Protein AF-A0A3B5MNG0-F1 (afdb_monomer)

Solvent-accessible surface area (backbone atoms only — not comparable to full-atom values): 6762 Å² total; per-residue (Å²): 114,75,66,60,59,56,54,51,51,53,50,51,52,54,52,50,54,54,51,52,53,50,49,50,55,52,48,55,52,51,51,49,52,52,48,52,50,53,44,52,53,51,51,56,53,45,53,54,41,71,76,52,81,81,53,70,67,61,48,52,52,49,52,54,52,44,51,54,50,50,53,53,50,52,51,52,51,52,53,53,52,51,50,54,53,50,54,54,49,54,50,50,54,51,50,53,50,48,44,74,76,49,82,59,70,70,60,55,59,57,51,52,55,55,53,58,62,61,74,76,110

Organism: NCBI:txid32473

Mean predicted aligned error: 10.16 Å

Nearest PDB structures (foldseek):
  6b87-assembly2_B-3  TM=9.248E-01  e=1.981E-01  synthetic construct
  6b87-assembly1_A-2  TM=9.209E-01  e=2.790E-01  synthetic construct
  8i21-assembly1_A  TM=6.236E-01  e=3.512E+00  Saccharomyces cerevisiae S288C
  3k29-assembly1_A  TM=3.597E-01  e=7.985E+00  Chlamydia trachomatis

InterPro domains:
  IPR022735 bMERB domain [PF12130] (8-94)
  IPR022735 bMERB domain [PS51848] (1-96)
  IPR022735 bMERB domain [SM01203] (4-96)
  IPR040127 BMERB domain-containing protein 1 [PTHR22704] (7-115)

pLDDT: mean 85.24, std 17.41, range [43.31, 98.62]

Foldseek 3Di:
DVVVVVVVVVVVVVVVVVVVLVVVVVVLVVLLVVLVVVLVVLVVVLVVCVVPVPDPVVNVVSVVVSVVSVVVNVVSVVVNVVVVVVVVVVVVVVVVVCCVVCVPPVVVVVVVVVVVVVVVD

Secondary structure (DSSP, 8-state):
-HHHHHHHHHHHHHHHHHHHHHHHHHHHHHHHHHHHHHHHHHHHHHHHHHHS-S-HHHHHHHHHHHHHHHHHHHHHHHHHHHHHHHHHHHHHHHHHHHHHH-TTTTHHHHHHHHHHHHS--

Sequence (121 aa):
LPFSRKWELFKIERIREILVRRESELRYMMDDVQLCKEITRLKQELQKLVTTPEDGEKEEELLKRINKLVETRDFLVDDVEFERLREREEDKEMAAFLESKFPSSLAKKGELNKSLNKTAM

Radius of gyration: 26.78 Å; Cα contacts (8 Å, |Δi|>4): 22; chains: 1; bounding box: 54×31×82 Å

Structure (mmCIF, N/CA/C/O backbone):
data_AF-A0A3B5MNG0-F1
#
_entry.id   AF-A0A3B5MNG0-F1
#
loop_
_atom_site.group_PDB
_atom_site.id
_atom_site.type_symbol
_atom_site.label_atom_id
_atom_site.label_alt_id
_atom_site.label_comp_id
_atom_site.label_asym_id
_atom_site.label_entity_id
_atom_site.label_seq_id
_atom_site.pdbx_PDB_ins_code
_atom_site.Cartn_x
_atom_site.Cartn_y
_atom_site.Cartn_z
_atom_site.occupancy
_atom_site.B_iso_or_equiv
_atom_site.auth_seq_id
_atom_site.auth_comp_id
_atom_site.auth_asym_id
_atom_site.auth_atom_id
_atom_site.pdbx_PDB_model_num
ATOM 1 N N . LEU A 1 1 ? 34.457 -9.445 -29.491 1.00 47.41 1 LEU A N 1
ATOM 2 C CA . LEU A 1 1 ? 33.789 -8.283 -30.126 1.00 47.41 1 LEU A CA 1
ATOM 3 C C . LEU A 1 1 ? 33.208 -7.366 -29.044 1.00 47.41 1 LEU A C 1
ATOM 5 O O . LEU A 1 1 ? 32.373 -7.832 -28.275 1.00 47.41 1 LEU A O 1
ATOM 9 N N . PRO A 1 2 ? 33.646 -6.099 -28.947 1.00 54.94 2 PRO A N 1
ATOM 10 C CA . PRO A 1 2 ? 33.257 -5.159 -27.882 1.00 54.94 2 PRO A CA 1
ATOM 11 C C . PRO A 1 2 ? 31.751 -4.837 -27.842 1.00 54.94 2 PRO A C 1
ATOM 13 O O . PRO A 1 2 ? 31.216 -4.556 -26.773 1.00 54.94 2 PRO A O 1
ATOM 16 N N . PHE A 1 3 ? 31.044 -4.969 -28.970 1.00 60.09 3 PHE A N 1
ATOM 17 C CA . PHE A 1 3 ? 29.588 -4.808 -29.028 1.00 60.09 3 PHE A CA 1
ATOM 18 C C . PHE A 1 3 ? 28.822 -5.859 -28.203 1.00 60.09 3 PHE A C 1
ATOM 20 O O . PHE A 1 3 ? 27.860 -5.488 -27.542 1.00 60.09 3 PHE A O 1
ATOM 27 N N . SER A 1 4 ? 29.256 -7.130 -28.157 1.00 68.69 4 SER A N 1
ATOM 28 C CA . SER A 1 4 ? 28.554 -8.184 -27.386 1.00 68.69 4 SER A CA 1
ATOM 29 C C . SER A 1 4 ? 28.524 -7.871 -25.891 1.00 68.69 4 SER A C 1
ATOM 31 O O . SER A 1 4 ? 27.468 -7.914 -25.270 1.00 68.69 4 SER A O 1
ATOM 33 N N . ARG A 1 5 ? 29.662 -7.435 -25.331 1.00 75.12 5 ARG A N 1
ATOM 34 C CA . ARG A 1 5 ? 29.769 -7.100 -23.902 1.00 75.12 5 ARG A CA 1
ATOM 35 C C . ARG A 1 5 ? 28.910 -5.894 -23.520 1.00 75.12 5 ARG A C 1
ATOM 37 O O . ARG A 1 5 ? 28.295 -5.893 -22.462 1.00 75.12 5 ARG A O 1
ATOM 44 N N . LYS A 1 6 ? 28.836 -4.877 -24.389 1.00 80.75 6 LYS A N 1
ATOM 45 C CA . LYS A 1 6 ? 27.987 -3.697 -24.153 1.00 80.75 6 LYS A CA 1
ATOM 46 C C . LYS A 1 6 ? 26.498 -4.059 -24.163 1.00 80.75 6 LYS A C 1
ATOM 48 O O . LYS A 1 6 ? 25.744 -3.564 -23.333 1.00 80.75 6 LYS A O 1
ATOM 53 N N . TRP A 1 7 ? 26.086 -4.943 -25.072 1.00 80.38 7 TRP A N 1
ATOM 54 C CA . TRP A 1 7 ? 24.712 -5.449 -25.126 1.00 80.38 7 TRP A CA 1
ATOM 55 C C . TRP A 1 7 ? 24.352 -6.326 -23.923 1.00 80.38 7 TRP A C 1
ATOM 57 O O . TRP A 1 7 ? 23.233 -6.242 -23.426 1.00 80.38 7 TRP A O 1
ATOM 67 N N . GLU A 1 8 ? 25.277 -7.153 -23.440 1.00 88.06 8 GLU A N 1
ATOM 68 C CA . GLU A 1 8 ? 25.080 -7.955 -22.226 1.00 88.06 8 GLU A CA 1
ATOM 69 C C . GLU A 1 8 ? 24.922 -7.073 -20.982 1.00 88.06 8 GLU A C 1
ATOM 71 O O . GLU A 1 8 ? 23.997 -7.295 -20.205 1.00 88.06 8 GLU A O 1
ATOM 76 N N . LEU A 1 9 ? 25.734 -6.020 -20.841 1.00 87.62 9 LEU A N 1
ATOM 77 C CA . LEU A 1 9 ? 25.599 -5.056 -19.746 1.00 87.62 9 LEU A CA 1
ATOM 78 C C . LEU A 1 9 ? 24.236 -4.348 -19.766 1.00 87.62 9 LEU A C 1
ATOM 80 O O . LEU A 1 9 ? 23.587 -4.245 -18.731 1.00 87.62 9 LEU A O 1
ATOM 84 N N . PHE A 1 10 ? 23.769 -3.923 -20.944 1.00 85.00 10 PHE A N 1
ATOM 85 C CA . PHE A 1 10 ? 22.443 -3.312 -21.091 1.00 85.00 10 PHE A CA 1
ATOM 86 C C . PHE A 1 10 ? 21.312 -4.260 -20.663 1.00 85.00 10 PHE A C 1
ATOM 88 O O . PHE A 1 10 ? 20.378 -3.847 -19.981 1.00 85.00 10 PHE A O 1
ATOM 95 N N . LYS A 1 11 ? 21.402 -5.550 -21.020 1.00 87.75 11 LYS A N 1
ATOM 96 C CA . LYS A 1 11 ? 20.427 -6.558 -20.572 1.00 87.75 11 LYS A CA 1
ATOM 97 C C . LYS A 1 11 ? 20.445 -6.738 -19.056 1.00 87.75 11 LYS A C 1
ATOM 99 O O . LYS A 1 11 ? 19.379 -6.858 -18.465 1.00 87.75 11 LYS A O 1
ATOM 104 N N . ILE A 1 12 ? 21.630 -6.768 -18.443 1.00 93.06 12 ILE A N 1
ATOM 105 C CA . ILE A 1 12 ? 21.775 -6.894 -16.987 1.00 93.06 12 ILE A CA 1
ATOM 106 C C . ILE A 1 12 ? 21.134 -5.699 -16.284 1.00 93.06 12 ILE A C 1
ATOM 108 O O . ILE A 1 12 ? 20.345 -5.906 -15.366 1.00 93.06 12 ILE A O 1
ATOM 112 N N . GLU A 1 13 ? 21.409 -4.474 -16.738 1.00 89.94 13 GLU A N 1
ATOM 113 C CA . GLU A 1 13 ? 20.820 -3.275 -16.132 1.00 89.94 13 GLU A CA 1
ATOM 114 C C . GLU A 1 13 ? 19.294 -3.284 -16.261 1.00 89.94 13 GLU A C 1
ATOM 116 O O . GLU A 1 13 ? 18.585 -3.053 -15.286 1.00 89.94 13 GLU A O 1
ATOM 121 N N . ARG A 1 14 ? 18.769 -3.691 -17.423 1.00 89.94 14 ARG A N 1
ATOM 122 C CA . ARG A 1 14 ? 17.320 -3.799 -17.614 1.00 89.94 14 ARG A CA 1
ATOM 123 C C . ARG A 1 14 ? 16.679 -4.849 -16.704 1.00 89.94 14 ARG A C 1
ATOM 125 O O . ARG A 1 14 ? 15.596 -4.623 -16.172 1.00 89.94 14 ARG A O 1
ATOM 132 N N . ILE A 1 15 ? 17.332 -5.996 -16.512 1.00 93.56 15 ILE A N 1
ATOM 133 C CA . ILE A 1 15 ? 16.867 -7.019 -15.564 1.00 93.56 15 ILE A CA 1
ATOM 134 C C . ILE A 1 15 ? 16.885 -6.462 -14.138 1.00 93.56 15 ILE A C 1
ATOM 136 O O . ILE A 1 15 ? 15.931 -6.672 -13.394 1.00 93.56 15 ILE A O 1
ATOM 140 N N . ARG A 1 16 ? 17.939 -5.731 -13.762 1.00 96.12 16 ARG A N 1
ATOM 141 C CA . ARG A 1 16 ? 18.056 -5.106 -12.443 1.00 96.12 16 ARG A CA 1
ATOM 142 C C . ARG A 1 16 ? 16.921 -4.119 -12.181 1.00 96.12 16 ARG A C 1
ATOM 144 O O . ARG A 1 16 ? 16.309 -4.206 -11.124 1.00 96.12 16 ARG A O 1
ATOM 151 N N . GLU A 1 17 ? 16.607 -3.242 -13.132 1.00 93.06 17 GLU A N 1
ATOM 152 C CA . GLU A 1 17 ? 15.472 -2.315 -13.024 1.00 93.06 17 GLU A CA 1
ATOM 153 C C . GLU A 1 17 ? 14.157 -3.059 -12.763 1.00 93.06 17 GLU A C 1
ATOM 155 O O . GLU A 1 17 ? 13.430 -2.724 -11.833 1.00 93.06 17 GLU A O 1
ATOM 160 N N . ILE A 1 18 ? 13.873 -4.113 -13.538 1.00 94.19 18 ILE A N 1
ATOM 161 C CA . ILE A 1 18 ? 12.659 -4.928 -13.365 1.00 94.19 18 ILE A CA 1
ATOM 162 C C . ILE A 1 18 ? 12.614 -5.558 -11.967 1.00 94.19 18 ILE A C 1
ATOM 164 O O . ILE A 1 18 ? 11.563 -5.570 -11.327 1.00 94.19 18 ILE A O 1
ATOM 168 N N . LEU A 1 19 ? 13.743 -6.084 -11.486 1.00 97.75 19 LEU A N 1
ATOM 169 C CA . LEU A 1 19 ? 13.818 -6.701 -10.164 1.00 97.75 19 LEU A CA 1
ATOM 170 C C . LEU A 1 19 ? 13.593 -5.688 -9.041 1.00 97.75 19 LEU A C 1
ATOM 172 O O . LEU A 1 19 ? 12.866 -6.002 -8.105 1.00 97.75 19 LEU A O 1
ATOM 176 N N . VAL A 1 20 ? 14.162 -4.486 -9.145 1.00 96.69 20 VAL A N 1
ATOM 177 C CA . VAL A 1 20 ? 13.965 -3.421 -8.150 1.00 96.69 20 VAL A CA 1
ATOM 178 C C . VAL A 1 20 ? 12.498 -2.994 -8.095 1.00 96.69 20 VAL A C 1
ATOM 180 O O . VAL A 1 20 ? 11.936 -2.923 -7.007 1.00 96.69 20 VAL A O 1
ATOM 183 N N . ARG A 1 21 ? 11.839 -2.805 -9.247 1.00 96.81 21 ARG A N 1
ATOM 184 C CA . ARG A 1 21 ? 10.395 -2.505 -9.296 1.00 96.81 21 ARG A CA 1
ATOM 185 C C . ARG A 1 21 ? 9.569 -3.607 -8.634 1.00 96.81 21 ARG A C 1
ATOM 187 O O . ARG A 1 21 ? 8.701 -3.343 -7.806 1.00 96.81 21 ARG A O 1
ATOM 194 N N . ARG A 1 22 ? 9.893 -4.871 -8.928 1.00 97.12 22 ARG A N 1
ATOM 195 C CA . ARG A 1 22 ? 9.209 -6.021 -8.324 1.00 97.12 22 ARG A CA 1
ATOM 196 C C . ARG A 1 22 ? 9.429 -6.115 -6.815 1.00 97.12 22 ARG A C 1
ATOM 198 O O . ARG A 1 22 ? 8.508 -6.489 -6.095 1.00 97.12 22 ARG A O 1
ATOM 205 N N . GLU A 1 23 ? 10.629 -5.803 -6.336 1.00 98.06 23 GLU A N 1
ATOM 206 C CA . GLU A 1 23 ? 10.917 -5.727 -4.904 1.00 98.06 23 GLU A CA 1
ATOM 207 C C . GLU A 1 23 ? 10.064 -4.646 -4.232 1.00 98.06 23 GLU A C 1
ATOM 209 O O . GLU A 1 23 ? 9.457 -4.916 -3.194 1.00 98.06 23 GLU A O 1
ATOM 214 N N . SER A 1 24 ? 9.964 -3.461 -4.841 1.00 97.25 24 SER A N 1
ATOM 215 C CA . SER A 1 24 ? 9.099 -2.385 -4.355 1.00 97.25 24 SER A CA 1
ATOM 216 C C . SER A 1 24 ? 7.644 -2.842 -4.265 1.00 97.25 24 SER A C 1
ATOM 218 O O . SER A 1 24 ? 7.050 -2.728 -3.196 1.00 97.25 24 SER A O 1
ATOM 220 N N . GLU A 1 25 ? 7.087 -3.457 -5.317 1.00 96.25 25 GLU A N 1
ATOM 221 C CA . GLU A 1 25 ? 5.724 -4.018 -5.280 1.00 96.25 25 GLU A CA 1
ATOM 222 C C . GLU A 1 25 ? 5.525 -5.000 -4.118 1.00 96.25 25 GLU A C 1
ATOM 224 O O . GLU A 1 25 ? 4.513 -4.947 -3.418 1.00 96.25 25 GLU A O 1
ATOM 229 N N . LEU A 1 26 ? 6.487 -5.899 -3.897 1.00 97.94 26 LEU A N 1
ATOM 230 C CA . LEU A 1 26 ? 6.419 -6.870 -2.805 1.00 97.94 26 LEU A CA 1
ATOM 231 C C . LEU A 1 26 ? 6.478 -6.197 -1.432 1.00 97.94 26 LEU A C 1
ATOM 233 O O . LEU A 1 26 ? 5.805 -6.655 -0.508 1.00 97.94 26 LEU A O 1
ATOM 237 N N . ARG A 1 27 ? 7.249 -5.114 -1.292 1.00 98.06 27 ARG A N 1
ATOM 238 C CA . ARG A 1 27 ? 7.309 -4.322 -0.060 1.00 98.06 27 ARG A CA 1
ATOM 239 C C . ARG A 1 27 ? 5.964 -3.662 0.233 1.00 98.06 27 ARG A C 1
ATOM 241 O O . ARG A 1 27 ? 5.449 -3.846 1.329 1.00 98.06 27 ARG A O 1
ATOM 248 N N . TYR A 1 28 ? 5.344 -3.037 -0.767 1.00 97.62 28 TYR A N 1
ATOM 249 C CA . TYR A 1 28 ? 3.994 -2.482 -0.639 1.00 97.62 28 TYR A CA 1
ATOM 250 C C . TYR A 1 28 ? 2.961 -3.545 -0.233 1.00 97.62 28 TYR A C 1
ATOM 252 O O . TYR A 1 28 ? 2.162 -3.319 0.672 1.00 97.62 28 TYR A O 1
ATOM 260 N N . MET A 1 29 ? 2.999 -4.739 -0.841 1.00 97.44 29 MET A N 1
ATOM 261 C CA . MET A 1 29 ? 2.106 -5.845 -0.454 1.00 97.44 29 MET A CA 1
ATOM 262 C C . MET A 1 29 ? 2.354 -6.326 0.980 1.00 97.44 29 MET A C 1
ATOM 264 O O . MET A 1 29 ? 1.413 -6.676 1.690 1.00 97.44 29 MET A O 1
ATOM 268 N N . MET A 1 30 ? 3.614 -6.377 1.415 1.00 98.25 30 MET A N 1
ATOM 269 C CA . MET A 1 30 ? 3.956 -6.753 2.784 1.00 98.25 30 MET A CA 1
ATOM 270 C C . MET A 1 30 ? 3.407 -5.737 3.790 1.00 98.25 30 MET A C 1
ATOM 272 O O . MET A 1 30 ? 2.823 -6.148 4.796 1.00 98.25 30 MET A O 1
ATOM 276 N N . ASP A 1 31 ? 3.554 -4.445 3.501 1.00 98.12 31 ASP A N 1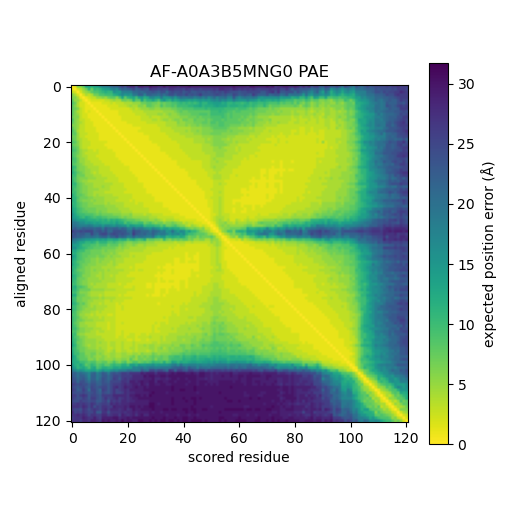
ATOM 277 C CA . ASP A 1 31 ? 3.058 -3.360 4.346 1.00 98.12 31 ASP A CA 1
ATOM 278 C C . ASP A 1 31 ? 1.518 -3.380 4.422 1.00 98.12 31 ASP A C 1
ATOM 280 O O . ASP A 1 31 ? 0.958 -3.342 5.520 1.00 98.12 31 ASP A O 1
ATOM 284 N N . ASP A 1 32 ? 0.817 -3.579 3.297 1.00 98.25 32 ASP A N 1
ATOM 285 C CA . ASP A 1 32 ? -0.647 -3.746 3.272 1.00 98.25 32 ASP A CA 1
ATOM 286 C C . ASP A 1 32 ? -1.109 -4.953 4.108 1.00 98.25 32 ASP A C 1
ATOM 288 O O . ASP A 1 32 ? -2.036 -4.858 4.919 1.00 98.25 32 ASP A O 1
ATOM 292 N N . VAL A 1 33 ? -0.412 -6.089 3.997 1.00 98.19 33 VAL A N 1
ATOM 293 C CA . VAL A 1 33 ? -0.699 -7.280 4.810 1.00 98.19 33 VAL A CA 1
ATOM 294 C C . VAL A 1 33 ? -0.516 -6.993 6.302 1.00 98.19 33 VAL A C 1
ATOM 296 O O . VAL A 1 33 ? -1.301 -7.482 7.122 1.00 98.19 33 VAL A O 1
ATOM 299 N N . GLN A 1 34 ? 0.506 -6.227 6.687 1.00 98.38 34 GLN A N 1
ATOM 300 C CA . GLN A 1 34 ? 0.732 -5.845 8.082 1.00 98.38 34 GLN A CA 1
ATOM 301 C C . GLN A 1 34 ? -0.368 -4.910 8.600 1.00 98.38 34 GLN A C 1
ATOM 303 O O . GLN A 1 34 ? -0.913 -5.162 9.680 1.00 98.38 34 GLN A O 1
ATOM 308 N N . LEU A 1 35 ? -0.757 -3.903 7.813 1.00 98.44 35 LEU A N 1
ATOM 309 C CA . LEU A 1 35 ? -1.869 -3.004 8.133 1.00 98.44 35 LEU A CA 1
ATOM 310 C C . LEU A 1 35 ? -3.177 -3.784 8.300 1.00 98.44 35 LEU A C 1
ATOM 312 O O . LEU A 1 35 ? -3.865 -3.639 9.311 1.00 98.44 35 LEU A O 1
ATOM 316 N N . CYS A 1 36 ? -3.492 -4.684 7.366 1.00 98.38 36 CYS A N 1
ATOM 317 C CA . CYS A 1 36 ? -4.695 -5.512 7.424 1.00 98.38 36 CYS A CA 1
ATOM 318 C C . CYS A 1 36 ? -4.733 -6.417 8.665 1.00 98.38 36 CYS A C 1
ATOM 320 O O . CYS A 1 36 ? -5.791 -6.570 9.286 1.00 98.38 36 CYS A O 1
ATOM 322 N N . LYS A 1 37 ? -3.593 -6.997 9.064 1.00 98.56 37 LYS A N 1
ATOM 323 C CA . LYS A 1 37 ? -3.490 -7.804 10.292 1.00 98.56 37 LYS A CA 1
ATOM 324 C C . LYS A 1 37 ? -3.774 -6.973 11.540 1.00 98.56 37 LYS A C 1
ATOM 326 O O . LYS A 1 37 ? -4.565 -7.403 12.379 1.00 98.56 37 LYS A O 1
ATOM 331 N N . GLU A 1 38 ? -3.173 -5.790 11.650 1.00 98.56 38 GLU A N 1
ATOM 332 C CA . GLU A 1 38 ? -3.376 -4.906 12.802 1.00 98.56 38 GLU A CA 1
ATOM 333 C C . GLU A 1 38 ? -4.821 -4.390 12.865 1.00 98.56 38 GLU A C 1
ATOM 335 O O . GLU A 1 38 ? -5.456 -4.475 13.916 1.00 98.56 38 GLU A O 1
ATOM 340 N N . ILE A 1 39 ? -5.388 -3.950 11.735 1.00 98.56 39 ILE A N 1
ATOM 341 C CA . ILE A 1 39 ? -6.797 -3.533 11.646 1.00 98.56 39 ILE A CA 1
ATOM 342 C C . ILE A 1 39 ? -7.720 -4.673 12.080 1.00 98.56 39 ILE A C 1
ATOM 344 O O . ILE A 1 39 ? -8.647 -4.453 12.858 1.00 98.56 39 ILE A O 1
ATOM 348 N N . THR A 1 40 ? -7.470 -5.897 11.611 1.00 98.50 40 THR A N 1
ATOM 349 C CA . THR A 1 40 ? -8.282 -7.065 11.983 1.00 98.50 40 THR A CA 1
ATOM 350 C C . THR A 1 40 ? -8.203 -7.337 13.484 1.00 98.50 40 THR A C 1
ATOM 352 O O . THR A 1 40 ? -9.239 -7.548 14.115 1.00 98.50 40 THR A O 1
ATOM 355 N N . ARG A 1 41 ? -7.004 -7.272 14.078 1.00 98.56 41 ARG A N 1
ATOM 356 C CA . ARG A 1 41 ? -6.814 -7.444 15.525 1.00 98.56 41 ARG A CA 1
ATOM 357 C C . ARG A 1 41 ? -7.588 -6.392 16.323 1.00 98.56 41 ARG A C 1
ATOM 359 O O . ARG A 1 41 ? -8.310 -6.745 17.251 1.00 98.56 41 ARG A O 1
ATOM 366 N N . LEU A 1 42 ? -7.467 -5.117 15.951 1.00 98.00 42 LEU A N 1
ATOM 367 C CA . LEU A 1 42 ? -8.150 -4.017 16.638 1.00 98.00 42 LEU A CA 1
ATOM 368 C C . LEU A 1 42 ? -9.673 -4.101 16.479 1.00 98.00 42 LEU A C 1
ATOM 370 O O . LEU A 1 42 ? -10.394 -3.881 17.446 1.00 98.00 42 LEU A O 1
ATOM 374 N N . LYS A 1 43 ? -10.177 -4.499 15.303 1.00 97.00 43 LYS A N 1
ATOM 375 C CA . LYS A 1 43 ? -11.615 -4.737 15.090 1.00 97.00 43 LYS A CA 1
ATOM 376 C C . LYS A 1 43 ? -12.158 -5.850 15.986 1.00 97.00 43 LYS A C 1
ATOM 378 O O . LYS A 1 43 ? -13.259 -5.717 16.511 1.00 97.00 43 LYS A O 1
ATOM 383 N N . GLN A 1 44 ? -11.396 -6.925 16.185 1.00 96.44 44 GLN A N 1
ATOM 384 C CA . GLN A 1 44 ? -11.781 -8.000 17.105 1.00 96.44 44 GLN A CA 1
ATOM 385 C C . GLN A 1 44 ? -11.801 -7.536 18.565 1.00 96.44 44 GLN A C 1
ATOM 387 O O . GLN A 1 44 ? -12.652 -7.982 19.330 1.00 96.44 44 GLN A O 1
ATOM 392 N N . GLU A 1 45 ? -10.874 -6.663 18.968 1.00 94.56 45 GLU A N 1
ATOM 393 C CA . GLU A 1 45 ? -10.887 -6.074 20.310 1.00 94.56 45 GLU A CA 1
ATOM 394 C C . GLU A 1 45 ? -12.088 -5.141 20.497 1.00 94.56 45 GLU A C 1
ATOM 396 O O . GLU A 1 45 ? -12.820 -5.278 21.476 1.00 94.56 45 GLU A O 1
ATOM 401 N N . LEU A 1 46 ? -12.353 -4.279 19.514 1.00 94.81 46 LEU A N 1
ATOM 402 C CA . LEU A 1 46 ? -13.496 -3.371 19.510 1.00 94.81 46 LEU A CA 1
ATOM 403 C C . LEU A 1 46 ? -14.827 -4.130 19.613 1.00 94.81 46 LEU A C 1
ATOM 405 O O . LEU A 1 46 ? -15.682 -3.779 20.419 1.00 94.81 46 LEU A O 1
ATOM 409 N N . GLN A 1 47 ? -14.988 -5.220 18.857 1.00 93.19 47 GLN A N 1
ATOM 410 C CA . GLN A 1 47 ? -16.208 -6.032 18.884 1.00 93.19 47 GLN A CA 1
ATOM 411 C C . GLN A 1 47 ? -16.513 -6.602 20.280 1.00 93.19 47 GLN A C 1
ATOM 413 O O . GLN A 1 47 ? -17.682 -6.728 20.650 1.00 93.19 47 GLN A O 1
ATOM 418 N N . LYS A 1 48 ? -15.484 -6.926 21.075 1.00 91.38 48 LYS A N 1
ATOM 419 C CA . LYS A 1 48 ? -15.669 -7.398 22.456 1.00 91.38 48 LYS A CA 1
ATOM 420 C C . LYS A 1 48 ? -16.224 -6.294 23.356 1.00 91.38 48 LYS A C 1
ATOM 422 O O . LYS A 1 48 ? -17.130 -6.576 24.131 1.00 91.38 48 LYS A O 1
ATOM 427 N N . LEU A 1 49 ? -15.728 -5.062 23.215 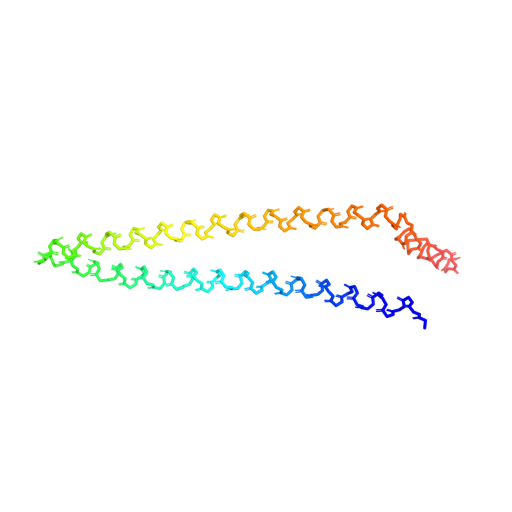1.00 88.94 49 LEU A N 1
ATOM 428 C CA . LEU A 1 49 ? -16.205 -3.908 23.988 1.00 88.94 49 LEU A CA 1
ATOM 429 C C . LEU A 1 49 ? -17.633 -3.510 23.606 1.00 88.94 49 LEU A C 1
ATOM 431 O O . LEU A 1 49 ? -18.445 -3.249 24.480 1.00 88.94 49 LEU A O 1
ATOM 435 N N . VAL A 1 50 ? -17.986 -3.562 22.320 1.00 85.94 50 VAL A N 1
ATOM 436 C CA . VAL A 1 50 ? -19.366 -3.283 21.880 1.00 85.94 50 VAL A CA 1
ATOM 437 C C . VAL A 1 50 ? -20.355 -4.324 22.422 1.00 85.94 50 VAL A C 1
ATOM 439 O O . VAL A 1 50 ? -21.508 -4.009 22.704 1.00 85.94 50 VAL A O 1
ATOM 442 N N . THR A 1 51 ? -19.914 -5.576 22.580 1.00 84.31 51 THR A N 1
ATOM 443 C CA . THR A 1 51 ? -20.760 -6.654 23.122 1.00 84.31 51 THR A CA 1
ATOM 444 C C . THR A 1 51 ? -20.976 -6.506 24.633 1.00 84.31 51 THR A C 1
ATOM 446 O O . THR A 1 51 ? -22.041 -6.870 25.132 1.00 84.31 51 THR A O 1
ATOM 449 N N . THR A 1 52 ? -20.000 -5.938 25.347 1.00 78.88 52 THR A N 1
ATOM 450 C CA . THR A 1 52 ? -20.080 -5.654 26.785 1.00 78.88 52 THR A CA 1
ATOM 451 C C . THR A 1 52 ? -19.555 -4.236 27.049 1.00 78.88 52 THR A C 1
ATOM 453 O O . THR A 1 52 ? -18.351 -4.065 27.257 1.00 78.88 52 THR A O 1
ATOM 456 N N . PRO A 1 53 ? -20.425 -3.211 27.008 1.00 68.44 53 PRO A N 1
ATOM 457 C CA . PRO A 1 53 ? -20.010 -1.813 27.074 1.00 68.44 53 PRO A CA 1
ATOM 458 C C . PRO A 1 53 ? -19.638 -1.432 28.511 1.00 68.44 53 PRO A C 1
ATOM 460 O O . PRO A 1 53 ? -20.447 -0.886 29.258 1.00 68.44 53 PRO A O 1
ATOM 463 N N . GLU A 1 54 ? -18.412 -1.767 28.911 1.00 69.75 54 GLU A N 1
ATOM 464 C CA . GLU A 1 54 ? -17.851 -1.426 30.226 1.00 69.75 54 GLU A CA 1
ATOM 465 C C . GLU A 1 54 ? -16.942 -0.187 30.178 1.00 69.75 54 GLU A C 1
ATOM 467 O O . GLU A 1 54 ? -16.742 0.450 31.209 1.00 69.75 54 GLU A O 1
ATOM 472 N N . ASP A 1 55 ? -16.419 0.184 28.999 1.00 79.88 55 ASP A N 1
ATOM 473 C CA . ASP A 1 55 ? -15.420 1.253 28.853 1.00 79.88 55 ASP A CA 1
ATOM 474 C C . ASP A 1 55 ? -15.523 1.981 27.495 1.00 79.88 55 ASP A C 1
ATOM 476 O O . ASP A 1 55 ? -14.961 1.552 26.481 1.00 79.88 55 ASP A O 1
ATOM 480 N N . GLY A 1 56 ? -16.272 3.089 27.475 1.00 84.94 56 GLY A N 1
ATOM 481 C CA . GLY A 1 56 ? -16.494 3.900 26.272 1.00 84.94 56 GLY A CA 1
ATOM 482 C C . GLY A 1 56 ? -15.272 4.709 25.817 1.00 84.94 56 GLY A C 1
ATOM 483 O O . GLY A 1 56 ? -15.128 4.968 24.623 1.00 84.94 56 GLY A O 1
ATOM 484 N N . GLU A 1 57 ? -14.358 5.069 26.726 1.00 90.06 57 GLU A N 1
ATOM 485 C CA . GLU A 1 57 ? -13.128 5.790 26.358 1.00 90.06 57 GLU A CA 1
ATOM 486 C C . GLU A 1 57 ? -12.187 4.874 25.568 1.00 90.06 57 GLU A C 1
ATOM 488 O O . GLU A 1 57 ? -11.640 5.266 24.531 1.00 90.06 57 GLU A O 1
ATOM 493 N N . LYS A 1 58 ? -12.064 3.615 26.004 1.00 91.69 58 LYS A N 1
ATOM 494 C CA . LYS A 1 58 ? -11.286 2.600 25.291 1.00 91.69 58 LYS A CA 1
ATOM 495 C C . LYS A 1 58 ? -11.868 2.278 23.909 1.00 91.69 58 LYS A C 1
ATOM 497 O O . LYS A 1 58 ? -11.113 2.058 22.958 1.00 91.69 58 LYS A O 1
ATOM 502 N N . GLU A 1 59 ? -13.194 2.256 23.777 1.00 93.50 59 GLU A N 1
ATOM 503 C CA . GLU A 1 59 ? -13.868 2.087 22.483 1.00 93.50 59 GLU A CA 1
ATOM 504 C C . GLU A 1 59 ? -13.495 3.216 21.505 1.00 93.50 59 GLU A C 1
ATOM 506 O O . GLU A 1 59 ? -13.092 2.955 20.366 1.00 93.50 59 GLU A O 1
ATOM 511 N N . GLU A 1 60 ? -13.558 4.468 21.967 1.00 94.31 60 GLU A N 1
ATOM 512 C CA . GLU A 1 60 ? -13.212 5.641 21.162 1.00 94.31 60 GLU A CA 1
ATOM 513 C C . GLU A 1 60 ? -11.730 5.636 20.744 1.00 94.31 60 GLU A C 1
ATOM 515 O O . 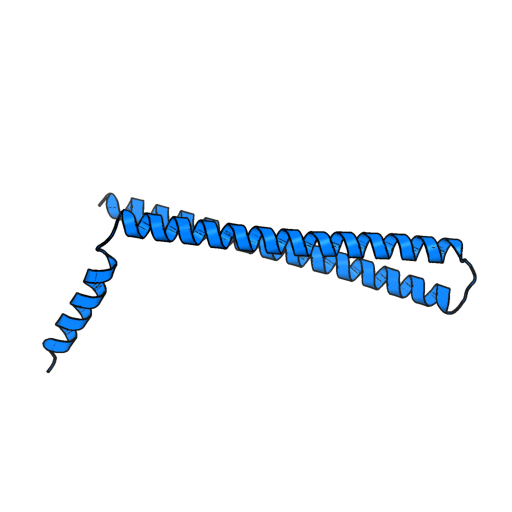GLU A 1 60 ? -11.400 5.956 19.595 1.00 94.31 60 GLU A O 1
ATOM 520 N N . GLU A 1 61 ? -10.823 5.233 21.638 1.00 95.56 61 GLU A N 1
ATOM 521 C CA . GLU A 1 61 ? -9.396 5.114 21.325 1.00 95.56 61 GLU A CA 1
ATOM 522 C C . GLU A 1 61 ? -9.129 4.053 20.242 1.00 95.56 61 GLU A C 1
ATOM 524 O O . GLU A 1 61 ? -8.383 4.307 19.286 1.00 95.56 61 GLU A O 1
ATOM 529 N N . LEU A 1 62 ? -9.772 2.883 20.338 1.00 96.50 62 LEU A N 1
ATOM 530 C CA . LEU A 1 62 ? -9.660 1.834 19.322 1.00 96.50 62 LEU A CA 1
ATOM 531 C C . LEU A 1 62 ? -10.177 2.307 17.962 1.00 96.50 62 LEU A C 1
ATOM 533 O O . LEU A 1 62 ? -9.514 2.074 16.949 1.00 96.50 62 LEU A O 1
ATOM 537 N N . LEU A 1 63 ? -11.315 3.005 17.928 1.00 96.75 63 LEU A N 1
ATOM 538 C CA . LEU A 1 63 ? -11.866 3.576 16.698 1.00 96.75 63 LEU A CA 1
ATOM 539 C C . LEU A 1 63 ? -10.903 4.582 16.058 1.00 96.75 63 LEU A C 1
ATOM 541 O O . LEU A 1 63 ? -10.618 4.476 14.862 1.00 96.75 63 LEU A O 1
ATOM 545 N N . LYS A 1 64 ? -10.334 5.506 16.844 1.00 97.94 64 LYS A N 1
ATOM 546 C CA . LYS A 1 64 ? -9.327 6.467 16.358 1.00 97.94 64 LYS A CA 1
ATOM 547 C C . LYS A 1 64 ? -8.113 5.757 15.764 1.00 97.94 64 LYS A C 1
ATOM 549 O O . LYS A 1 64 ? -7.634 6.132 14.692 1.00 97.94 64 LYS A O 1
ATOM 554 N N . ARG A 1 65 ? -7.626 4.705 16.427 1.00 98.25 65 ARG A N 1
ATOM 555 C CA . ARG A 1 65 ? -6.470 3.932 15.956 1.00 98.25 65 ARG A CA 1
ATOM 556 C C . ARG A 1 65 ? -6.772 3.151 14.676 1.00 98.25 65 ARG A C 1
ATOM 558 O O . ARG A 1 65 ? -5.934 3.136 13.778 1.00 98.25 65 ARG A O 1
ATOM 565 N N . ILE A 1 66 ? -7.954 2.539 14.572 1.00 98.44 66 ILE A N 1
ATOM 566 C CA . ILE A 1 66 ? -8.404 1.851 13.353 1.00 98.44 66 ILE A CA 1
ATOM 567 C C . ILE A 1 66 ? -8.504 2.839 12.190 1.00 98.44 66 ILE A C 1
ATOM 569 O O . ILE A 1 66 ? -7.963 2.549 11.126 1.00 98.44 66 ILE A O 1
ATOM 573 N N . ASN A 1 67 ? -9.128 4.003 12.394 1.00 98.38 67 ASN A N 1
ATOM 574 C CA . ASN A 1 67 ? -9.252 5.026 11.352 1.00 98.38 67 ASN A CA 1
ATOM 575 C C . ASN A 1 67 ? -7.882 5.470 10.838 1.00 98.38 67 ASN A C 1
ATOM 577 O O . ASN A 1 67 ? -7.655 5.454 9.635 1.00 98.38 67 ASN A O 1
ATOM 581 N N . LYS A 1 68 ? -6.926 5.733 11.735 1.00 98.50 68 LYS A N 1
ATOM 582 C CA . LYS A 1 68 ? -5.563 6.107 11.337 1.00 98.50 68 LYS A CA 1
ATOM 583 C C . LYS A 1 68 ? -4.861 5.031 10.498 1.00 98.50 68 LYS A C 1
ATOM 585 O O . LYS A 1 68 ? -4.115 5.350 9.575 1.00 98.50 68 LYS A O 1
ATOM 590 N N . LEU A 1 69 ? -5.071 3.752 10.811 1.00 98.62 69 LEU A N 1
ATOM 591 C CA . LEU A 1 69 ? -4.510 2.650 10.018 1.00 98.62 69 LEU A CA 1
ATOM 592 C C . LEU A 1 69 ? -5.179 2.529 8.648 1.00 98.62 69 LEU A C 1
ATOM 594 O O . LEU A 1 69 ? -4.496 2.231 7.673 1.00 98.62 69 LEU A O 1
ATOM 598 N N . VAL A 1 70 ? -6.492 2.762 8.572 1.00 98.44 70 VAL A N 1
ATOM 599 C CA . VAL A 1 70 ? -7.224 2.799 7.300 1.00 98.44 70 VAL A CA 1
ATOM 600 C C . VAL A 1 70 ? -6.723 3.955 6.437 1.00 98.44 70 VAL A C 1
ATOM 602 O O . VAL A 1 70 ? -6.356 3.708 5.298 1.00 98.44 70 VAL A O 1
ATOM 605 N N . GLU A 1 71 ? -6.582 5.158 6.998 1.00 98.44 71 GLU A N 1
ATOM 606 C CA . GLU A 1 71 ? -5.996 6.312 6.301 1.00 98.44 71 GLU A CA 1
ATOM 607 C C . GLU A 1 71 ? -4.584 6.002 5.793 1.00 98.44 71 GLU A C 1
ATOM 609 O O . GLU A 1 71 ? -4.265 6.256 4.638 1.00 98.44 71 GLU A O 1
ATOM 614 N N . THR A 1 72 ? -3.742 5.387 6.632 1.00 98.31 72 THR A N 1
ATOM 615 C CA . THR A 1 72 ? -2.380 4.982 6.239 1.00 98.31 72 THR A CA 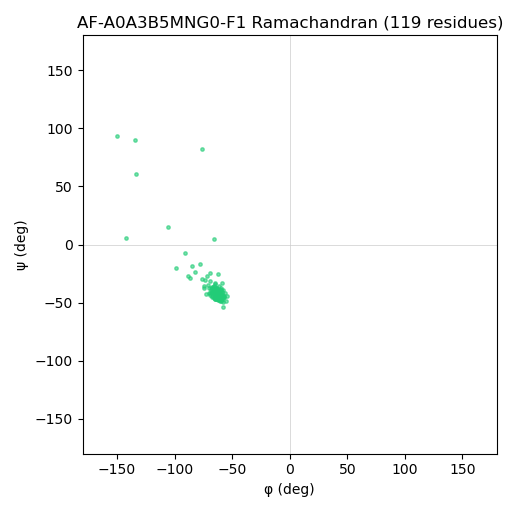1
ATOM 616 C C . THR A 1 72 ? -2.399 4.012 5.055 1.00 98.31 72 THR A C 1
ATOM 618 O O . THR A 1 72 ? -1.576 4.123 4.151 1.00 98.31 72 THR A O 1
ATOM 621 N N . ARG A 1 73 ? -3.336 3.059 5.044 1.00 98.31 73 ARG A N 1
ATOM 622 C CA . ARG A 1 73 ? -3.498 2.124 3.928 1.00 98.31 73 ARG A CA 1
ATOM 623 C C . ARG A 1 73 ? -4.002 2.832 2.671 1.00 98.31 73 ARG A C 1
ATOM 625 O O . ARG A 1 73 ? -3.566 2.485 1.582 1.00 98.31 73 ARG A O 1
ATOM 632 N N . ASP A 1 74 ? -4.896 3.802 2.808 1.00 98.06 74 ASP A N 1
ATOM 633 C CA . ASP A 1 74 ? -5.407 4.554 1.662 1.00 98.06 74 ASP A CA 1
ATOM 634 C C . ASP A 1 74 ? -4.267 5.361 1.003 1.00 98.06 74 ASP A C 1
ATOM 636 O O . ASP A 1 74 ? -4.091 5.272 -0.210 1.00 98.06 74 ASP A O 1
ATOM 640 N N . PHE A 1 75 ? -3.379 5.986 1.791 1.00 98.12 75 PHE A N 1
ATOM 641 C CA . PHE A 1 75 ? -2.148 6.596 1.260 1.00 98.12 75 PHE A CA 1
ATOM 642 C C . PHE A 1 75 ? -1.225 5.588 0.560 1.00 98.12 75 PHE A C 1
ATOM 644 O O . PHE A 1 75 ? -0.651 5.894 -0.481 1.00 98.12 75 PHE A O 1
ATOM 651 N N . LEU A 1 76 ? -1.093 4.371 1.099 1.00 97.94 76 LEU A N 1
ATOM 652 C CA . LEU A 1 76 ? -0.293 3.311 0.477 1.00 97.94 76 LEU A CA 1
ATOM 653 C C . LEU A 1 76 ? -0.812 2.951 -0.925 1.00 97.94 76 LEU A C 1
ATOM 655 O O . LEU A 1 76 ? -0.022 2.685 -1.828 1.00 97.94 76 LEU A O 1
ATOM 659 N N . VAL A 1 77 ? -2.137 2.925 -1.105 1.00 97.38 77 VAL A N 1
ATOM 660 C CA . VAL A 1 77 ? -2.770 2.661 -2.405 1.00 97.38 77 VAL A CA 1
ATOM 661 C C . VAL A 1 77 ? -2.447 3.778 -3.395 1.00 97.38 77 VAL A C 1
ATOM 663 O O . VAL A 1 77 ? -2.023 3.476 -4.514 1.00 97.38 77 VAL A O 1
ATOM 666 N N . ASP A 1 78 ? -2.586 5.034 -2.969 1.00 98.00 78 ASP A N 1
ATOM 667 C CA . ASP A 1 78 ? -2.291 6.204 -3.800 1.00 98.00 78 ASP A CA 1
ATOM 668 C C . ASP A 1 78 ? -0.816 6.225 -4.243 1.00 98.00 78 ASP A C 1
ATOM 670 O O . ASP A 1 78 ? -0.520 6.416 -5.427 1.00 98.00 78 ASP A O 1
ATOM 674 N N . ASP A 1 79 ? 0.117 5.946 -3.326 1.00 97.25 79 ASP A N 1
ATOM 675 C CA . ASP A 1 79 ? 1.556 5.890 -3.614 1.00 97.25 79 ASP A CA 1
ATOM 676 C C . ASP A 1 79 ? 1.893 4.807 -4.654 1.00 97.25 79 ASP A C 1
ATOM 678 O O . ASP A 1 79 ? 2.650 5.046 -5.600 1.00 97.25 79 ASP A O 1
ATOM 682 N N . VAL A 1 80 ? 1.309 3.610 -4.523 1.00 96.25 80 VAL A N 1
ATOM 683 C CA . VAL A 1 80 ? 1.518 2.507 -5.478 1.00 96.25 80 VAL A CA 1
ATOM 684 C C . VAL A 1 80 ? 0.954 2.845 -6.855 1.00 96.25 80 VAL A C 1
ATOM 686 O O . VAL A 1 80 ? 1.557 2.501 -7.877 1.00 96.25 80 VAL A O 1
ATOM 689 N N . GLU A 1 81 ? -0.213 3.487 -6.915 1.00 96.62 81 GLU A N 1
ATOM 690 C CA . GLU A 1 81 ? -0.794 3.919 -8.183 1.00 96.62 81 GLU A CA 1
ATOM 691 C C . GLU A 1 81 ? 0.084 4.972 -8.866 1.00 96.62 81 GLU A C 1
ATOM 693 O O . GLU A 1 81 ? 0.337 4.880 -10.074 1.00 96.62 81 GLU A O 1
ATOM 698 N N . PHE A 1 82 ? 0.615 5.917 -8.093 1.00 97.81 82 PHE A N 1
ATOM 699 C CA . PHE A 1 82 ? 1.517 6.940 -8.598 1.00 97.81 82 PHE A CA 1
ATOM 700 C C . PHE A 1 82 ? 2.811 6.349 -9.169 1.00 97.81 82 PHE A C 1
ATOM 702 O O . PHE A 1 82 ? 3.193 6.672 -10.299 1.00 97.81 82 PHE A O 1
ATOM 709 N N . GLU A 1 83 ? 3.451 5.425 -8.452 1.00 96.62 83 GLU A N 1
ATOM 710 C CA . GLU A 1 83 ? 4.666 4.770 -8.941 1.00 96.62 83 GLU A CA 1
ATOM 711 C C . GLU A 1 83 ? 4.395 3.938 -10.205 1.00 96.62 83 GLU A C 1
ATOM 713 O O . GLU A 1 83 ? 5.145 4.028 -11.176 1.00 96.62 83 GLU A O 1
ATOM 718 N N . ARG A 1 84 ? 3.254 3.242 -10.298 1.00 95.56 84 ARG A N 1
ATOM 719 C CA . ARG A 1 84 ? 2.863 2.528 -11.531 1.00 95.56 84 ARG A CA 1
ATOM 720 C C . ARG A 1 84 ? 2.687 3.447 -12.738 1.00 95.56 84 ARG A C 1
ATOM 722 O O . ARG A 1 84 ? 2.960 3.039 -13.872 1.00 95.56 84 ARG A O 1
ATOM 729 N N . LEU A 1 85 ? 2.177 4.660 -12.531 1.00 97.75 85 LEU A N 1
ATOM 730 C CA . LEU A 1 85 ? 2.049 5.651 -13.600 1.00 97.75 85 LEU A CA 1
ATOM 731 C C . LEU A 1 85 ? 3.421 6.151 -14.051 1.00 97.75 85 LEU A C 1
ATOM 733 O O . LEU A 1 85 ? 3.663 6.217 -15.258 1.00 97.75 85 LEU A O 1
ATOM 737 N N . ARG A 1 86 ? 4.318 6.434 -13.100 1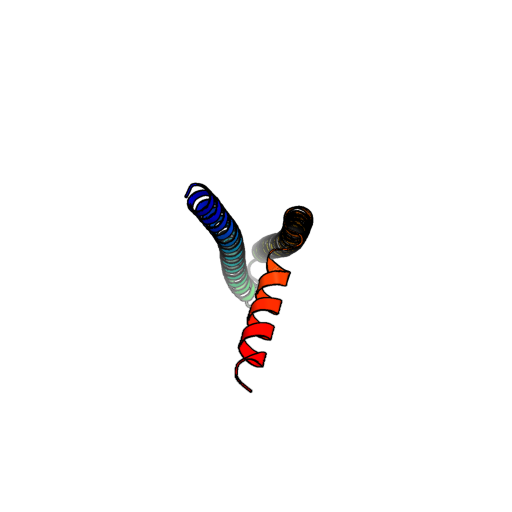.00 97.06 86 ARG A N 1
ATOM 738 C CA . ARG A 1 86 ? 5.703 6.830 -13.374 1.00 97.06 86 ARG A CA 1
ATOM 739 C C . ARG A 1 86 ? 6.434 5.766 -14.190 1.00 97.06 86 ARG A C 1
ATOM 741 O O . ARG A 1 86 ? 6.936 6.076 -15.266 1.00 97.06 86 ARG A O 1
ATOM 748 N N . GLU A 1 87 ? 6.440 4.518 -13.728 1.00 95.62 87 GLU A N 1
ATOM 749 C CA . GLU A 1 87 ? 7.134 3.408 -14.396 1.00 95.62 87 GLU A CA 1
ATOM 750 C C . GLU A 1 87 ? 6.651 3.207 -15.839 1.00 95.62 87 GLU A C 1
ATOM 752 O O . GLU A 1 87 ? 7.445 2.962 -16.749 1.00 95.62 87 GLU A O 1
ATOM 757 N N . ARG A 1 88 ? 5.341 3.362 -16.077 1.00 95.25 88 ARG A N 1
ATOM 758 C CA . ARG A 1 88 ? 4.766 3.277 -17.424 1.00 95.25 88 ARG A CA 1
ATOM 759 C C . ARG A 1 88 ? 5.273 4.393 -18.333 1.00 95.25 88 ARG A C 1
ATOM 761 O O . ARG A 1 88 ? 5.442 4.157 -19.527 1.00 95.25 88 ARG A O 1
ATOM 768 N N . GLU A 1 89 ? 5.460 5.597 -17.804 1.00 97.19 89 GLU A N 1
ATOM 769 C CA . GLU A 1 89 ? 5.980 6.719 -18.584 1.00 97.19 89 GLU A CA 1
ATOM 770 C C . GLU A 1 89 ? 7.475 6.550 -18.879 1.00 97.19 89 GLU A C 1
ATOM 772 O O . GLU A 1 89 ? 7.882 6.686 -20.031 1.00 97.19 89 GLU A O 1
ATOM 777 N N . GLU A 1 90 ? 8.265 6.112 -17.896 1.00 93.06 90 GLU A N 1
ATOM 778 C CA . GLU A 1 90 ? 9.683 5.767 -18.082 1.00 93.06 90 GLU A CA 1
ATOM 779 C C . GLU A 1 90 ? 9.877 4.704 -19.177 1.00 93.06 90 GLU A C 1
ATOM 781 O O . GLU A 1 90 ? 10.770 4.812 -20.022 1.00 93.06 90 GLU A O 1
ATOM 786 N N . ASP A 1 91 ? 9.014 3.685 -19.210 1.00 91.50 91 ASP A N 1
ATOM 787 C CA . ASP A 1 91 ? 9.058 2.639 -20.232 1.00 91.50 91 ASP A CA 1
ATOM 788 C C . ASP A 1 91 ? 8.707 3.163 -21.634 1.00 91.50 91 ASP A C 1
ATOM 790 O O . ASP A 1 91 ? 9.324 2.740 -22.620 1.00 91.50 91 ASP A O 1
ATOM 794 N N . LYS A 1 92 ? 7.758 4.102 -21.750 1.00 95.06 92 LYS A N 1
ATOM 795 C CA . LYS A 1 92 ? 7.448 4.761 -23.031 1.00 95.06 92 LYS A CA 1
ATOM 796 C C . LYS A 1 92 ? 8.620 5.604 -23.519 1.00 95.06 92 LYS A C 1
ATOM 798 O O . LYS A 1 92 ? 8.981 5.504 -24.692 1.00 95.06 92 LYS A O 1
ATOM 803 N N . GLU A 1 93 ? 9.223 6.403 -22.640 1.00 92.75 93 GLU A N 1
ATOM 804 C CA . GLU A 1 93 ? 10.393 7.220 -22.970 1.00 92.75 93 GLU A CA 1
ATOM 805 C C . GLU A 1 93 ? 11.569 6.344 -23.416 1.00 92.75 93 GLU A C 1
ATOM 807 O O . GLU A 1 93 ? 12.208 6.622 -24.436 1.00 92.75 93 GLU A O 1
ATOM 812 N N . MET A 1 94 ? 11.813 5.232 -22.716 1.00 87.81 94 MET A N 1
ATOM 813 C CA . MET A 1 94 ? 12.855 4.276 -23.084 1.00 87.81 94 MET A CA 1
ATOM 814 C C . MET A 1 94 ? 12.582 3.625 -24.447 1.00 87.81 94 MET A C 1
ATOM 816 O O . MET A 1 94 ? 13.498 3.510 -25.268 1.00 87.81 94 MET A O 1
ATOM 820 N N . ALA A 1 95 ? 11.338 3.221 -24.721 1.00 88.94 95 ALA A N 1
ATOM 821 C CA . ALA A 1 95 ? 10.955 2.645 -26.008 1.00 88.94 95 ALA A CA 1
ATOM 822 C C . ALA A 1 95 ? 11.139 3.648 -27.160 1.00 88.94 95 ALA A C 1
ATOM 824 O O . ALA A 1 95 ? 11.784 3.318 -28.159 1.00 88.94 95 ALA A O 1
ATOM 825 N N . ALA A 1 96 ? 10.662 4.884 -26.989 1.00 90.62 96 ALA A N 1
ATOM 826 C CA . ALA A 1 96 ? 10.818 5.957 -27.968 1.00 90.62 96 ALA A CA 1
ATOM 827 C C . ALA A 1 96 ? 12.298 6.299 -28.214 1.00 90.62 96 ALA A C 1
ATOM 829 O O . ALA A 1 96 ? 12.732 6.479 -29.357 1.00 90.62 96 ALA A O 1
ATOM 830 N N . PHE A 1 97 ? 13.115 6.327 -27.156 1.00 87.12 97 PHE A N 1
ATOM 831 C CA . PHE A 1 97 ? 14.555 6.529 -27.278 1.00 87.12 97 PHE A CA 1
ATOM 832 C C . PHE A 1 97 ? 15.210 5.428 -28.119 1.00 87.12 97 PHE A C 1
ATOM 834 O O . PHE A 1 97 ? 15.961 5.730 -29.051 1.00 87.12 97 PHE A O 1
ATOM 841 N N . LEU A 1 98 ? 14.912 4.157 -27.837 1.00 82.50 98 LEU A N 1
ATOM 842 C CA . LEU A 1 98 ? 15.459 3.026 -28.589 1.00 82.50 98 LEU A CA 1
ATOM 843 C C . LEU A 1 98 ? 15.025 3.042 -30.059 1.00 82.50 98 LEU A C 1
ATOM 845 O O . LEU A 1 98 ? 15.864 2.802 -30.929 1.00 82.50 98 LEU A O 1
ATOM 849 N N . GLU A 1 99 ? 13.764 3.372 -30.341 1.00 85.31 99 GLU A N 1
ATOM 850 C CA . GLU A 1 99 ? 13.250 3.517 -31.706 1.00 85.31 99 GLU A CA 1
ATOM 851 C C . GLU A 1 99 ? 13.990 4.626 -32.469 1.00 85.31 99 GLU A C 1
ATOM 853 O O . GLU A 1 99 ? 14.466 4.400 -33.582 1.00 85.31 99 GLU A O 1
ATOM 858 N N . SER A 1 100 ? 14.202 5.788 -31.837 1.00 84.81 100 SER A N 1
ATOM 859 C CA . SER A 1 100 ? 14.927 6.913 -32.446 1.00 84.81 100 SER A CA 1
ATOM 860 C C . SER A 1 100 ? 16.407 6.610 -32.734 1.00 84.81 100 SER A C 1
ATOM 862 O O . SER A 1 100 ? 16.968 7.107 -33.712 1.00 84.81 100 SER A O 1
ATOM 864 N N . LYS A 1 101 ? 17.064 5.796 -31.893 1.00 77.44 101 LYS A N 1
ATOM 865 C CA . LYS A 1 101 ? 18.495 5.456 -32.021 1.00 77.44 101 LYS A CA 1
ATOM 866 C C . LYS A 1 101 ? 18.747 4.241 -32.908 1.00 77.44 101 LYS A C 1
ATOM 868 O O . LYS A 1 101 ? 19.822 4.143 -33.500 1.00 77.44 101 LYS A O 1
ATOM 873 N N . PHE A 1 102 ? 17.781 3.330 -33.013 1.00 71.25 102 PHE A N 1
ATOM 874 C CA . PHE A 1 102 ? 17.896 2.094 -33.785 1.00 71.25 102 PHE A CA 1
ATOM 875 C C . PHE A 1 102 ? 16.661 1.830 -34.668 1.00 71.25 102 PHE A C 1
ATOM 877 O O . PHE A 1 102 ? 16.061 0.757 -34.559 1.00 71.25 102 PHE A O 1
ATOM 884 N N . PRO A 1 103 ? 16.322 2.722 -35.619 1.00 62.00 103 PRO A N 1
ATOM 885 C CA . PRO A 1 103 ? 15.093 2.632 -36.421 1.00 62.00 103 PRO A CA 1
ATOM 886 C C . PRO A 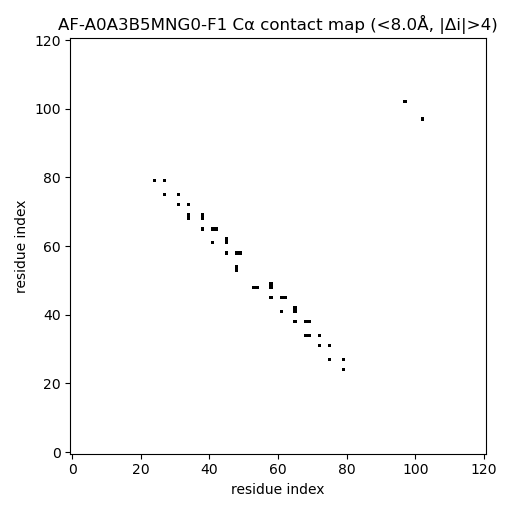1 103 ? 15.002 1.418 -37.377 1.00 62.00 103 PRO A C 1
ATOM 888 O O . PRO A 1 103 ? 14.070 1.320 -38.166 1.00 62.00 103 PRO A O 1
ATOM 891 N N . SER A 1 104 ? 15.955 0.474 -37.364 1.00 56.94 104 SER A N 1
ATOM 892 C CA . SER A 1 104 ? 16.071 -0.580 -38.392 1.00 56.94 104 SER A CA 1
ATOM 893 C C . SER A 1 104 ? 16.495 -1.981 -37.914 1.00 56.94 104 SER A C 1
ATOM 895 O O . SER A 1 104 ? 16.659 -2.879 -38.743 1.00 56.94 104 SER A O 1
ATOM 897 N N . SER A 1 105 ? 16.642 -2.244 -36.609 1.00 51.47 105 SER A N 1
ATOM 898 C CA . SER A 1 105 ? 17.061 -3.583 -36.141 1.00 51.47 105 SER A CA 1
ATOM 899 C C . SER A 1 105 ? 15.911 -4.602 -36.045 1.00 51.47 105 SER A C 1
ATOM 901 O O . SER A 1 105 ? 16.152 -5.803 -36.174 1.00 51.47 105 SER A O 1
ATOM 903 N N . LEU A 1 106 ? 14.660 -4.147 -35.900 1.00 51.12 106 LEU A N 1
ATOM 904 C CA . LEU A 1 106 ? 13.472 -5.016 -35.864 1.00 51.12 106 LEU A CA 1
ATOM 905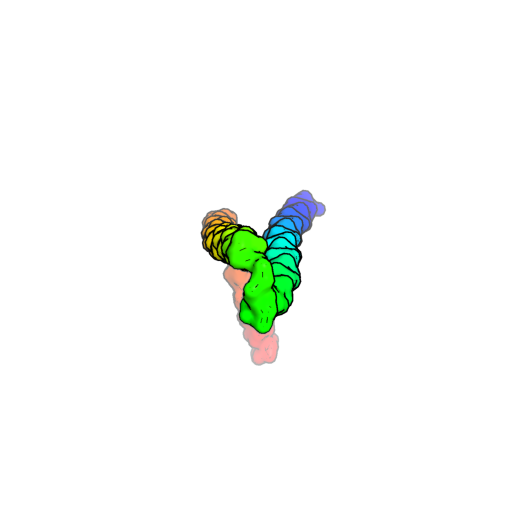 C C . LEU A 1 106 ? 12.911 -5.334 -37.262 1.00 51.12 106 LEU A C 1
ATOM 907 O O . LEU A 1 106 ? 12.411 -6.439 -37.476 1.00 51.12 106 LEU A O 1
ATOM 911 N N . ALA A 1 107 ? 13.080 -4.436 -38.241 1.00 46.69 107 ALA A N 1
ATOM 912 C CA . ALA A 1 107 ? 12.647 -4.658 -39.626 1.00 46.69 107 ALA A CA 1
ATOM 913 C C . ALA A 1 107 ? 13.381 -5.843 -40.292 1.00 46.69 107 ALA A C 1
ATOM 915 O O . ALA A 1 107 ? 12.764 -6.663 -40.974 1.00 46.69 107 ALA A O 1
ATOM 916 N N . LYS A 1 108 ? 14.678 -6.030 -39.999 1.00 48.78 108 LYS A N 1
ATOM 917 C CA . LYS A 1 108 ? 15.474 -7.129 -40.580 1.00 48.78 108 LYS A CA 1
ATOM 918 C C . LYS A 1 108 ? 15.076 -8.523 -40.089 1.00 48.78 108 LYS A C 1
ATOM 920 O O . LYS A 1 108 ? 15.293 -9.494 -40.810 1.00 48.78 108 LYS A O 1
ATOM 925 N N . LYS A 1 109 ? 14.471 -8.655 -38.900 1.00 47.06 109 LYS A N 1
ATOM 926 C CA . LYS A 1 109 ? 14.016 -9.964 -38.391 1.00 47.06 109 LYS A CA 1
ATOM 927 C C . LYS A 1 109 ? 12.724 -10.428 -39.082 1.00 47.06 109 LYS A C 1
ATOM 929 O O . LYS A 1 109 ? 12.533 -11.626 -39.269 1.00 47.06 109 LYS A O 1
ATOM 934 N N . GLY A 1 110 ? 11.879 -9.490 -39.524 1.00 45.91 110 GLY A N 1
ATOM 935 C CA . GLY A 1 110 ? 10.687 -9.778 -40.332 1.00 45.91 110 GLY A CA 1
ATOM 936 C C . GLY A 1 110 ? 11.006 -10.143 -41.787 1.00 45.91 110 GLY A C 1
ATOM 937 O O . GLY A 1 110 ? 10.371 -11.030 -42.355 1.00 45.91 110 GLY A O 1
ATOM 938 N N . GLU A 1 111 ? 12.025 -9.518 -42.381 1.00 49.00 111 GLU A N 1
ATOM 939 C CA . GLU A 1 111 ? 12.445 -9.788 -43.766 1.00 49.00 111 GLU A CA 1
ATOM 940 C C . GLU A 1 111 ? 13.198 -11.122 -43.922 1.00 49.00 111 GLU A C 1
ATOM 942 O O . GLU A 1 111 ? 12.953 -11.851 -44.885 1.00 49.00 111 GLU A O 1
ATOM 947 N N . LEU A 1 112 ? 14.032 -11.506 -42.944 1.00 49.03 112 LEU A N 1
ATOM 948 C CA . LEU A 1 112 ? 14.699 -12.819 -42.913 1.00 49.03 112 LEU A CA 1
ATOM 949 C C . LEU A 1 112 ? 13.696 -13.984 -42.853 1.00 49.03 112 LEU A C 1
ATOM 951 O O . LEU A 1 112 ? 13.846 -14.960 -43.588 1.00 49.03 112 LEU A O 1
ATOM 955 N N . ASN A 1 113 ? 12.627 -13.854 -42.060 1.00 50.06 113 ASN A N 1
ATOM 956 C CA . ASN A 1 113 ? 11.569 -14.868 -41.980 1.00 50.06 113 ASN A CA 1
ATOM 957 C C . ASN A 1 113 ? 10.720 -14.949 -43.264 1.00 50.06 113 ASN A C 1
ATOM 959 O O . ASN A 1 113 ? 10.274 -16.031 -43.642 1.00 50.06 113 ASN A O 1
ATOM 963 N N . LYS A 1 114 ? 10.530 -13.833 -43.982 1.00 51.12 114 LYS A N 1
ATOM 964 C CA . LYS A 1 114 ? 9.853 -13.822 -45.294 1.00 51.12 114 LYS A CA 1
ATOM 965 C C . LYS A 1 114 ? 10.697 -14.465 -46.401 1.00 51.12 114 LYS A C 1
ATOM 967 O O . LYS A 1 114 ? 10.137 -15.097 -47.292 1.00 51.12 114 LYS A O 1
ATOM 972 N N . SER A 1 115 ? 12.021 -14.311 -46.343 1.00 52.56 115 SER A N 1
ATOM 973 C CA . SER A 1 115 ? 12.967 -14.917 -47.293 1.00 52.56 115 SER A CA 1
ATOM 974 C C . SER A 1 115 ? 13.073 -16.440 -47.121 1.00 52.56 115 SER A C 1
ATOM 976 O O . SE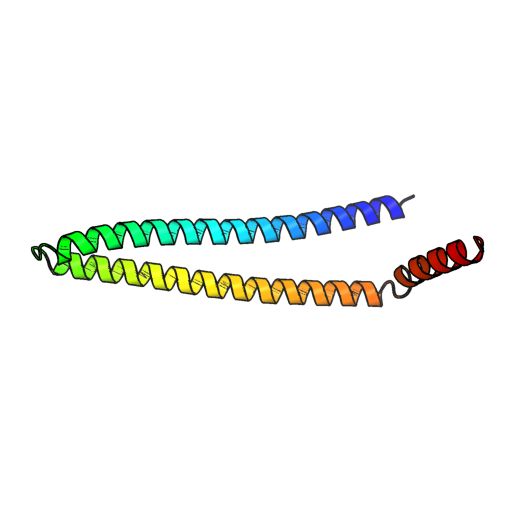R A 1 115 ? 13.021 -17.188 -48.100 1.00 52.56 115 SER A O 1
ATOM 978 N N . LEU A 1 116 ? 13.110 -16.916 -45.870 1.00 52.31 116 LEU A N 1
ATOM 979 C CA . LEU A 1 116 ? 13.140 -18.348 -45.545 1.00 52.31 116 LEU A CA 1
ATOM 980 C C . LEU A 1 116 ? 11.877 -19.089 -46.019 1.00 52.31 116 LEU A C 1
ATOM 982 O O . LEU A 1 116 ? 11.986 -20.176 -46.577 1.00 52.31 116 LEU A O 1
ATOM 986 N N . ASN A 1 117 ? 10.694 -18.476 -45.901 1.00 51.28 117 ASN A N 1
ATOM 987 C CA . ASN A 1 117 ? 9.433 -19.104 -46.319 1.00 51.28 117 ASN A CA 1
ATOM 988 C C . ASN A 1 117 ? 9.186 -19.082 -47.839 1.00 51.28 117 ASN A C 1
ATOM 990 O O . ASN A 1 117 ? 8.356 -19.842 -48.324 1.00 51.28 117 ASN A O 1
ATOM 994 N N . LYS A 1 118 ? 9.893 -18.238 -48.604 1.00 54.22 118 LYS A N 1
ATOM 995 C CA . LYS A 1 118 ? 9.810 -18.214 -50.079 1.00 54.22 118 LYS A CA 1
ATOM 996 C C . LYS A 1 118 ? 10.721 -19.228 -50.768 1.00 54.22 118 LYS A C 1
ATOM 998 O O . LYS A 1 118 ? 10.503 -19.519 -51.933 1.00 54.22 118 LYS A O 1
ATOM 1003 N N . THR A 1 119 ? 11.734 -19.735 -50.069 1.00 52.72 119 THR A N 1
ATOM 1004 C CA . THR A 1 119 ? 12.684 -20.721 -50.618 1.00 52.72 119 THR A CA 1
ATOM 1005 C C . THR A 1 119 ? 12.219 -22.165 -50.358 1.00 52.72 119 THR A C 1
ATOM 1007 O O . THR A 1 119 ? 12.813 -23.109 -50.864 1.00 52.72 119 THR A O 1
ATOM 1010 N N . ALA A 1 120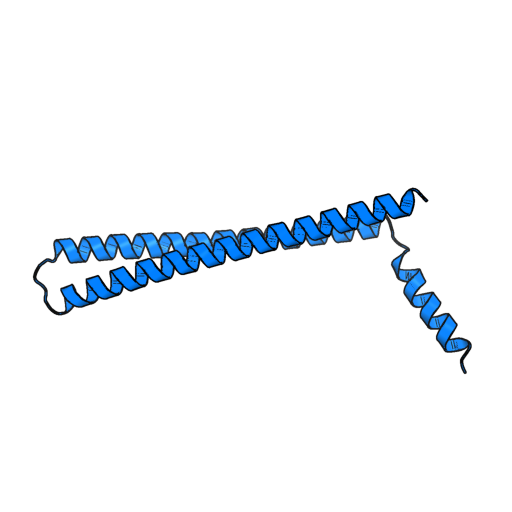 ? 11.148 -22.341 -49.575 1.00 51.44 120 ALA A N 1
ATOM 1011 C CA . ALA A 1 120 ? 10.572 -23.632 -49.196 1.00 51.44 120 ALA A CA 1
ATOM 1012 C C . ALA A 1 120 ? 9.243 -23.962 -49.918 1.00 51.44 120 ALA A C 1
ATOM 1014 O O . ALA A 1 120 ? 8.527 -24.859 -49.473 1.00 51.44 120 ALA A O 1
ATOM 1015 N N . MET A 1 121 ? 8.907 -23.248 -51.001 1.00 43.31 121 MET A N 1
ATOM 1016 C CA . MET A 1 121 ? 7.777 -23.542 -51.897 1.00 43.31 121 MET A CA 1
ATOM 1017 C C . MET A 1 121 ? 8.250 -23.722 -53.333 1.00 43.31 121 MET A C 1
ATOM 1019 O O . MET A 1 121 ? 9.081 -22.897 -53.772 1.00 43.31 121 MET A O 1
#